Protein AF-A0AAF0PA13-F1 (afdb_monomer)

Mean predicted aligned error: 9.23 Å

Organism: NCBI:txid121872

Foldseek 3Di:
DEPPPADFLFFWFADPVPRDIYGDPDDDQWDQDPPPRDIDGRLQGGQWTHQDVVQPDTDGDDRDDPPVSVVQSVCSVVVNNVVVCVVCVVPDDDPPRPDD

Solvent-accessible surface area (backbone atoms only — not comparable to full-atom values): 5915 Å² total; per-residue (Å²): 118,66,47,99,73,33,43,47,28,18,40,23,34,43,30,92,88,77,67,55,61,37,44,45,73,69,89,61,70,56,44,66,34,90,88,78,65,50,77,40,50,38,90,82,25,37,48,26,30,30,61,33,56,90,79,57,40,60,46,70,41,80,73,88,49,72,67,57,54,52,52,52,22,52,35,28,62,72,72,41,41,67,66,52,50,58,75,43,59,85,58,71,83,70,88,71,73,74,77,129

Secondary structure (DSSP, 8-state):
---TT--TTPEEEE-TTT--EEE-----SEEE-TTT--EEEHHHHEEEEEEETTTTEEEE--TT-HHHHHHHHHHIIIIIHHHHHHHHTTS---------

Structure (mmCIF, N/CA/C/O backbone):
data_AF-A0AAF0PA13-F1
#
_entry.id   AF-A0AAF0PA13-F1
#
loop_
_atom_site.group_PDB
_atom_site.id
_atom_site.type_symbol
_atom_site.label_atom_id
_atom_site.label_alt_id
_atom_site.label_comp_id
_atom_site.label_asym_id
_atom_site.label_entity_id
_atom_site.label_seq_id
_atom_site.pdbx_PDB_ins_code
_atom_site.Cartn_x
_atom_site.Cartn_y
_atom_site.Cartn_z
_atom_site.occupancy
_atom_site.B_iso_or_equiv
_atom_site.auth_seq_id
_atom_site.auth_comp_id
_atom_site.auth_asym_id
_atom_site.auth_atom_id
_atom_site.pdbx_PDB_model_num
ATOM 1 N N . MET A 1 1 ? -6.924 11.651 -3.782 1.00 47.62 1 MET A N 1
ATOM 2 C CA . MET A 1 1 ? -5.697 12.362 -4.207 1.00 47.62 1 MET A CA 1
ATOM 3 C C . MET A 1 1 ? -4.486 11.651 -3.625 1.00 47.62 1 MET A C 1
ATOM 5 O O . MET A 1 1 ? -4.481 11.397 -2.423 1.00 47.62 1 MET A O 1
ATOM 9 N N . LEU A 1 2 ? -3.485 11.311 -4.442 1.00 57.94 2 LEU A N 1
ATOM 10 C CA . LEU A 1 2 ? -2.193 10.863 -3.915 1.00 57.94 2 LEU A CA 1
ATOM 11 C C . LEU A 1 2 ? -1.537 12.038 -3.163 1.00 57.94 2 LEU A C 1
ATOM 13 O O . LEU A 1 2 ? -1.646 13.179 -3.619 1.00 57.94 2 LEU A O 1
ATOM 17 N N . PRO A 1 3 ? -0.920 11.820 -1.988 1.00 58.91 3 PRO A N 1
ATOM 18 C CA . PRO A 1 3 ? -0.198 12.891 -1.313 1.00 58.91 3 PRO A CA 1
ATOM 19 C C . PRO A 1 3 ? 0.908 13.415 -2.237 1.00 58.91 3 PRO A C 1
ATOM 21 O O . PRO A 1 3 ? 1.497 12.638 -2.980 1.00 58.91 3 PRO A O 1
ATOM 24 N N . LYS A 1 4 ? 1.219 14.718 -2.160 1.00 58.34 4 LYS A N 1
ATOM 25 C CA . LYS A 1 4 ? 2.202 15.408 -3.030 1.00 58.34 4 LYS A CA 1
ATOM 26 C C . LYS A 1 4 ? 3.600 14.766 -3.085 1.00 58.34 4 LYS A C 1
ATOM 28 O O . LYS A 1 4 ? 4.393 15.146 -3.934 1.00 58.34 4 LYS A O 1
ATOM 33 N N . ASN A 1 5 ? 3.886 13.831 -2.183 1.00 66.31 5 ASN A N 1
ATOM 34 C CA . ASN A 1 5 ? 5.181 13.180 -2.022 1.00 66.31 5 ASN A CA 1
ATOM 35 C C . ASN A 1 5 ? 5.126 11.676 -2.342 1.00 66.31 5 ASN A C 1
ATOM 37 O O . ASN A 1 5 ? 6.053 10.964 -1.982 1.00 66.31 5 ASN A O 1
ATOM 41 N N . ALA A 1 6 ? 4.016 11.169 -2.890 1.00 71.69 6 ALA A N 1
ATOM 42 C CA . ALA A 1 6 ? 3.950 9.786 -3.340 1.00 71.69 6 ALA A CA 1
ATOM 43 C C . ALA A 1 6 ? 4.758 9.645 -4.632 1.00 71.69 6 ALA A C 1
ATOM 45 O O . ALA A 1 6 ? 4.515 10.376 -5.591 1.00 71.69 6 ALA A O 1
ATOM 46 N N . GLU A 1 7 ? 5.690 8.704 -4.651 1.00 82.06 7 GLU A N 1
ATOM 47 C CA . GLU A 1 7 ? 6.521 8.400 -5.811 1.00 82.06 7 GLU A CA 1
ATOM 48 C C . GLU A 1 7 ? 6.072 7.093 -6.468 1.00 82.06 7 GLU A C 1
ATOM 50 O O . GLU A 1 7 ? 5.407 6.251 -5.855 1.00 82.06 7 GLU A O 1
ATOM 55 N N . ALA A 1 8 ? 6.437 6.908 -7.736 1.00 82.19 8 ALA A N 1
ATOM 56 C CA . ALA A 1 8 ? 6.228 5.637 -8.414 1.00 82.19 8 ALA A CA 1
ATOM 57 C C . ALA A 1 8 ? 6.900 4.498 -7.621 1.00 82.19 8 ALA A C 1
ATOM 59 O O . ALA A 1 8 ? 8.049 4.591 -7.185 1.00 82.19 8 ALA A O 1
ATOM 60 N N . GLY A 1 9 ? 6.160 3.416 -7.402 1.00 78.38 9 GLY A N 1
ATOM 61 C CA . GLY A 1 9 ? 6.588 2.278 -6.596 1.00 78.38 9 GLY A CA 1
ATOM 62 C C . GLY A 1 9 ? 6.285 2.403 -5.100 1.00 78.38 9 GLY A C 1
ATOM 63 O O . GLY A 1 9 ? 6.560 1.459 -4.354 1.00 78.38 9 GLY A O 1
ATOM 64 N N . ASP A 1 10 ? 5.703 3.510 -4.634 1.00 84.44 10 ASP A N 1
ATOM 65 C CA . ASP A 1 10 ? 5.269 3.625 -3.242 1.00 84.44 10 ASP A CA 1
ATOM 66 C C . ASP A 1 10 ? 4.030 2.765 -2.947 1.00 84.44 10 ASP A C 1
ATOM 68 O O . ASP A 1 10 ? 3.106 2.703 -3.760 1.00 84.44 10 ASP A O 1
ATOM 72 N N . PRO A 1 11 ? 3.955 2.126 -1.764 1.00 82.62 11 PRO A N 1
ATOM 73 C CA . PRO A 1 11 ? 2.772 1.392 -1.346 1.00 82.62 11 PRO A CA 1
ATOM 74 C C . PRO A 1 11 ? 1.584 2.332 -1.164 1.00 82.62 11 PRO A C 1
ATOM 76 O O . PRO A 1 11 ? 1.704 3.391 -0.544 1.00 82.62 11 PRO A O 1
ATOM 79 N N . ILE A 1 12 ? 0.410 1.884 -1.592 1.00 85.25 12 ILE A N 1
ATOM 80 C CA . ILE A 1 12 ? -0.862 2.450 -1.154 1.00 85.25 12 ILE A CA 1
ATOM 81 C C . ILE A 1 12 ? -1.239 1.804 0.169 1.00 85.25 12 ILE A C 1
ATOM 83 O O . ILE A 1 12 ? -1.294 0.582 0.268 1.00 85.25 12 ILE A O 1
ATOM 87 N N . VAL A 1 13 ? -1.505 2.625 1.179 1.00 87.06 13 VAL A N 1
ATOM 88 C CA . VAL A 1 13 ? -1.982 2.199 2.494 1.00 87.06 13 VAL A CA 1
ATOM 89 C C . VAL A 1 13 ? -3.433 2.625 2.647 1.00 87.06 13 VAL A C 1
ATOM 91 O O . VAL A 1 13 ? -3.752 3.792 2.435 1.00 87.06 13 VAL A O 1
ATOM 94 N N . THR A 1 14 ? -4.297 1.702 3.061 1.00 87.25 14 THR A N 1
ATOM 95 C CA . THR A 1 14 ? -5.710 1.961 3.363 1.00 87.25 14 THR A CA 1
ATOM 96 C C . THR A 1 14 ? -5.929 2.068 4.871 1.00 87.25 14 THR A C 1
ATOM 98 O O . THR A 1 14 ? -5.461 1.253 5.659 1.00 87.25 14 THR A O 1
ATOM 101 N N . CYS A 1 15 ? -6.667 3.077 5.321 1.00 89.50 15 CYS A N 1
ATOM 102 C CA . CYS A 1 15 ? -6.977 3.255 6.729 1.00 89.50 15 CYS A CA 1
ATOM 103 C C . CYS A 1 15 ? -8.073 2.278 7.169 1.00 89.50 15 CYS A C 1
ATOM 105 O O . CYS A 1 15 ? -9.227 2.436 6.780 1.00 89.50 15 CYS A O 1
ATOM 107 N N . SER A 1 16 ? -7.769 1.368 8.093 1.00 90.06 16 SER A N 1
ATOM 108 C CA . SER A 1 16 ? -8.770 0.485 8.710 1.00 90.06 16 SER A CA 1
ATOM 109 C C . SER A 1 16 ? -9.823 1.208 9.567 1.00 90.06 16 SER A C 1
ATOM 111 O O . SER A 1 16 ? -10.800 0.591 9.970 1.00 90.06 16 SER A O 1
ATOM 113 N N . HIS A 1 17 ? -9.625 2.493 9.888 1.00 90.44 17 HIS A N 1
ATOM 114 C CA . HIS A 1 17 ? -10.561 3.270 10.711 1.00 90.44 17 HIS A CA 1
ATOM 115 C C . HIS A 1 17 ? -11.610 4.029 9.893 1.00 90.44 17 HIS A C 1
ATOM 117 O O . HIS A 1 17 ? -12.734 4.185 10.352 1.00 90.44 17 HIS A O 1
ATOM 123 N N . CYS A 1 18 ? -11.234 4.552 8.722 1.00 88.44 18 CYS A N 1
ATOM 124 C CA . CYS A 1 18 ? -12.096 5.438 7.927 1.00 88.44 18 CYS A CA 1
ATOM 125 C C . CYS A 1 18 ? -12.145 5.100 6.431 1.00 88.44 18 CYS A C 1
ATOM 127 O O . CYS A 1 18 ? -12.832 5.785 5.684 1.00 88.44 18 CYS A O 1
ATOM 129 N N . GLY A 1 19 ? -11.406 4.088 5.968 1.00 86.50 19 GLY A N 1
ATOM 130 C CA . GLY A 1 19 ? -11.362 3.685 4.559 1.00 86.50 19 GLY A CA 1
ATOM 131 C C . GLY A 1 19 ? -10.512 4.579 3.649 1.00 86.50 19 GLY A C 1
ATOM 132 O O . GLY A 1 19 ? -10.272 4.212 2.503 1.00 86.5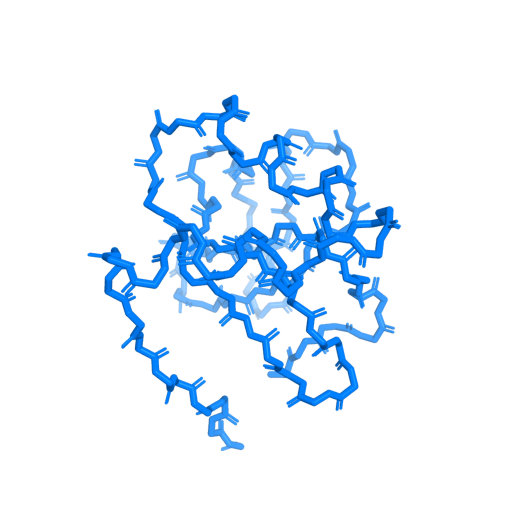0 19 GLY A O 1
ATOM 133 N N . TYR A 1 20 ? -10.010 5.718 4.139 1.00 85.06 20 TYR A N 1
ATOM 134 C CA . TYR A 1 20 ? -9.141 6.604 3.360 1.00 85.06 20 TYR A CA 1
ATOM 135 C C . TYR A 1 20 ? -7.836 5.906 2.955 1.00 85.06 20 TYR A C 1
ATOM 137 O O . TYR A 1 20 ? -7.198 5.287 3.804 1.00 85.06 20 TYR A O 1
ATOM 145 N N . TYR A 1 21 ? -7.405 6.047 1.701 1.00 84.81 21 TYR A N 1
ATOM 146 C CA . TYR A 1 21 ? -6.156 5.472 1.196 1.00 84.81 21 TYR A CA 1
ATOM 147 C C . TYR A 1 21 ? -5.173 6.548 0.719 1.00 84.81 21 TYR A C 1
ATOM 149 O O . TYR A 1 21 ? -5.574 7.616 0.255 1.00 84.81 21 TYR A O 1
ATOM 157 N N . TRP A 1 22 ? -3.871 6.286 0.859 1.00 84.88 22 TRP A N 1
ATOM 158 C CA . TRP A 1 22 ? -2.805 7.211 0.464 1.00 84.88 22 TRP A CA 1
ATOM 159 C C . TRP A 1 22 ? -1.513 6.485 0.088 1.00 84.88 22 TRP A C 1
ATOM 161 O O . TRP A 1 22 ? -1.238 5.400 0.596 1.00 84.88 22 TRP A O 1
ATOM 171 N N . GLY A 1 23 ? -0.702 7.108 -0.771 1.00 84.44 23 GLY A N 1
ATOM 172 C CA . GLY A 1 23 ? 0.666 6.659 -1.043 1.00 84.44 23 GLY A CA 1
ATOM 173 C C . GLY A 1 23 ? 1.587 6.895 0.155 1.00 84.44 23 GLY A C 1
ATOM 174 O O . GLY A 1 23 ? 1.539 7.958 0.779 1.00 84.44 23 GLY A O 1
ATOM 175 N N . TYR A 1 24 ? 2.412 5.907 0.495 1.00 85.25 24 TYR A N 1
ATOM 176 C CA . TYR A 1 24 ? 3.265 5.915 1.680 1.00 85.25 24 TYR A CA 1
ATOM 177 C C . TYR A 1 24 ? 4.750 5.703 1.340 1.00 85.25 24 TYR A C 1
ATOM 179 O O . TYR A 1 24 ? 5.262 4.597 1.439 1.00 85.25 24 TYR A O 1
ATOM 187 N N . GLY A 1 25 ? 5.486 6.777 1.050 1.00 79.12 25 GLY A N 1
ATOM 188 C CA . GLY A 1 25 ? 6.939 6.719 0.799 1.00 79.12 25 GLY A CA 1
ATOM 189 C C . GLY A 1 25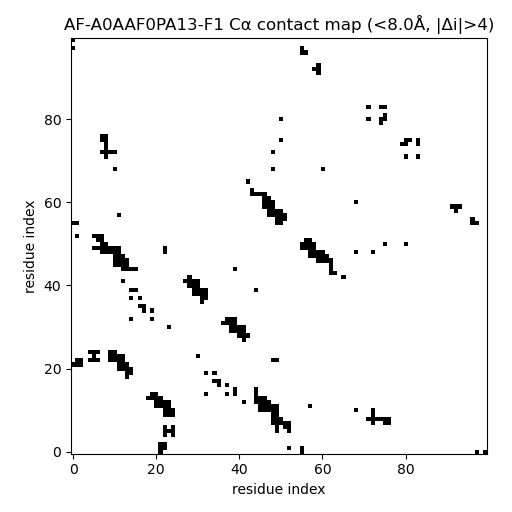 ? 7.830 6.511 2.039 1.00 79.12 25 GLY A C 1
ATOM 190 O O . GLY A 1 25 ? 9.044 6.683 1.975 1.00 79.12 25 GLY A O 1
ATOM 191 N N . GLY A 1 26 ? 7.256 6.193 3.205 1.00 79.94 26 GLY A N 1
ATOM 192 C CA . GLY A 1 26 ? 8.003 6.042 4.458 1.00 79.94 26 GLY A CA 1
ATOM 193 C C . GLY A 1 26 ? 8.530 4.624 4.707 1.00 79.94 26 GLY A C 1
ATOM 194 O O . GLY A 1 26 ? 8.105 3.652 4.091 1.00 79.94 26 GLY A O 1
ATOM 195 N N . THR A 1 27 ? 9.430 4.486 5.683 1.00 78.69 27 THR A N 1
ATOM 196 C CA . THR A 1 27 ? 9.987 3.187 6.122 1.00 78.69 27 THR A CA 1
ATOM 197 C C . THR A 1 27 ? 9.466 2.729 7.485 1.00 78.69 27 THR A C 1
ATOM 199 O O . THR A 1 27 ? 9.874 1.684 7.995 1.00 78.69 27 THR A O 1
ATOM 202 N N . MET A 1 28 ? 8.572 3.499 8.111 1.00 85.19 28 MET A N 1
ATOM 203 C CA . MET A 1 28 ? 8.063 3.164 9.437 1.00 85.19 28 MET A CA 1
ATOM 204 C C . MET A 1 28 ? 7.038 2.031 9.372 1.00 85.19 28 MET A C 1
ATOM 206 O O . MET A 1 28 ? 6.226 1.924 8.458 1.00 85.19 28 MET A O 1
ATOM 210 N N . TYR A 1 29 ? 7.016 1.215 10.425 1.00 85.75 29 TYR A N 1
ATOM 211 C CA . TYR A 1 29 ? 6.050 0.123 10.573 1.00 85.75 29 TYR A CA 1
ATOM 212 C C . TYR A 1 29 ? 4.589 0.607 10.638 1.00 85.75 29 TYR A C 1
ATOM 214 O O . TYR A 1 29 ? 3.661 -0.118 10.266 1.00 85.75 29 TYR A O 1
ATOM 222 N N . ARG A 1 30 ? 4.372 1.834 11.130 1.00 89.62 30 ARG A N 1
ATOM 223 C CA . ARG A 1 30 ? 3.054 2.463 11.237 1.00 89.62 30 ARG A CA 1
ATOM 224 C C . ARG A 1 30 ? 3.004 3.757 10.446 1.00 89.62 30 ARG A C 1
ATOM 226 O O . ARG A 1 30 ? 3.937 4.554 10.505 1.00 89.62 30 ARG A O 1
ATOM 233 N N . ALA A 1 31 ? 1.867 3.986 9.806 1.00 89.38 31 ALA A N 1
ATOM 234 C CA . ALA A 1 31 ? 1.551 5.230 9.129 1.00 89.38 31 ALA A CA 1
ATOM 235 C C . ALA A 1 31 ? 0.351 5.900 9.806 1.00 89.38 31 ALA A C 1
ATOM 237 O O . ALA A 1 31 ? -0.590 5.232 10.243 1.00 89.38 31 ALA A O 1
ATOM 238 N N . THR A 1 32 ? 0.403 7.225 9.913 1.00 91.19 32 THR A N 1
ATOM 239 C CA . THR A 1 32 ? -0.714 8.035 10.404 1.00 91.19 32 THR A CA 1
ATOM 240 C C . THR A 1 32 ? -1.621 8.365 9.226 1.00 91.19 32 THR A C 1
ATOM 242 O O . THR A 1 32 ? -1.157 8.921 8.234 1.00 91.19 32 THR A O 1
ATOM 245 N N . CYS A 1 33 ? -2.904 8.032 9.338 1.00 89.81 33 CYS A N 1
ATOM 246 C CA . CYS A 1 33 ? -3.910 8.393 8.354 1.00 89.81 33 CYS A CA 1
ATOM 247 C C . CYS A 1 33 ? -4.052 9.922 8.309 1.00 89.81 33 CYS A C 1
ATOM 249 O O . CYS A 1 33 ? -4.378 10.520 9.338 1.00 89.81 33 CYS A O 1
ATOM 251 N N . PRO 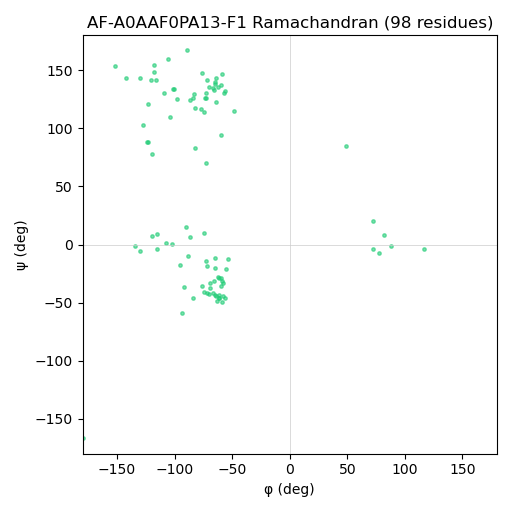A 1 34 ? -3.864 10.566 7.148 1.00 87.75 34 PRO A N 1
ATOM 252 C CA . PRO A 1 34 ? -3.983 12.017 7.035 1.00 87.75 34 PRO A CA 1
ATOM 253 C C . PRO A 1 34 ? -5.438 12.506 7.132 1.00 87.75 34 PRO A C 1
ATOM 255 O O . PRO A 1 34 ? -5.657 13.678 7.406 1.00 87.75 34 PRO A O 1
ATOM 258 N N . SER A 1 35 ? -6.427 11.625 6.935 1.00 88.56 35 SER A N 1
ATOM 259 C CA . SER A 1 35 ? -7.851 11.978 7.016 1.00 88.56 35 SER A CA 1
ATOM 260 C C . SER A 1 35 ? -8.395 11.944 8.450 1.00 88.56 35 SER A C 1
ATOM 262 O O . SER A 1 35 ? -9.060 12.886 8.867 1.00 88.56 35 SER A O 1
ATOM 264 N N . CYS A 1 36 ? -8.102 10.894 9.230 1.00 90.31 36 CYS A N 1
ATOM 265 C CA . CYS A 1 36 ? -8.665 10.727 10.580 1.00 90.31 36 CYS A CA 1
ATOM 266 C C . CYS A 1 36 ? -7.636 10.765 11.722 1.00 90.31 36 CYS A C 1
ATOM 268 O O . CYS A 1 36 ? -8.012 10.637 12.885 1.00 90.31 36 CYS A O 1
ATOM 270 N N . GLY A 1 37 ? -6.336 10.860 11.423 1.00 90.88 37 GLY A N 1
ATOM 271 C CA . GLY A 1 37 ? -5.257 10.814 12.419 1.00 90.88 37 GLY A CA 1
ATOM 272 C C . GLY A 1 37 ? -4.997 9.429 13.034 1.00 90.88 37 GLY A C 1
ATOM 273 O O . GLY A 1 37 ? -4.053 9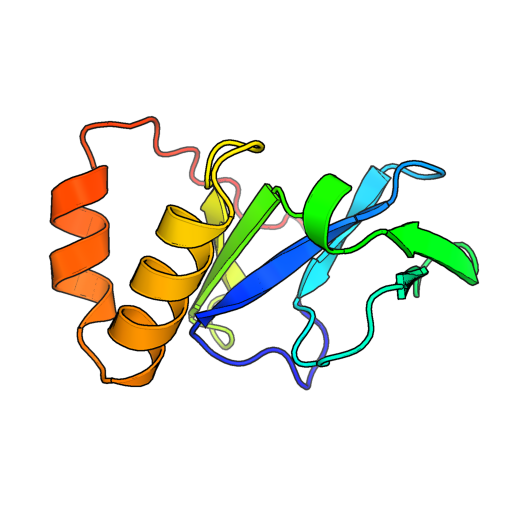.264 13.809 1.00 90.88 37 GLY A O 1
ATOM 274 N N . GLY A 1 38 ? -5.798 8.414 12.689 1.00 91.44 38 GLY A N 1
ATOM 275 C CA . GLY A 1 38 ? -5.624 7.038 13.159 1.00 91.44 38 GLY A CA 1
ATOM 276 C C . GLY A 1 38 ? -4.316 6.415 12.665 1.00 91.44 38 GLY A C 1
ATOM 277 O O . GLY A 1 38 ? -3.893 6.656 11.536 1.00 91.44 38 GLY A O 1
ATOM 278 N N . LYS A 1 39 ? -3.664 5.594 13.494 1.00 92.56 39 LYS A N 1
ATOM 279 C CA . LYS A 1 39 ? -2.406 4.918 13.137 1.00 92.56 39 LYS A CA 1
ATOM 280 C C . LYS A 1 39 ? -2.674 3.490 12.687 1.00 92.56 39 LYS A C 1
ATOM 282 O O . LYS A 1 39 ? -3.223 2.702 13.450 1.00 92.56 39 LYS A O 1
ATOM 287 N N . VAL A 1 40 ? -2.199 3.137 11.498 1.00 91.00 40 VAL A N 1
ATOM 288 C CA . VAL A 1 40 ? -2.352 1.793 10.924 1.00 91.00 40 VAL A CA 1
ATOM 289 C C . VAL A 1 40 ? -1.002 1.125 10.704 1.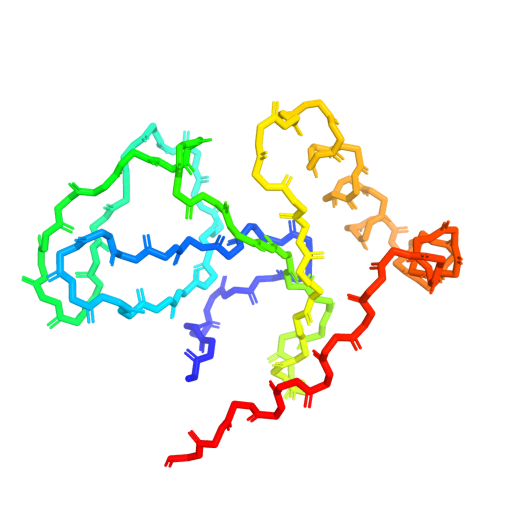00 91.00 40 VAL A C 1
ATOM 291 O O . VAL A 1 40 ? 0.020 1.793 10.556 1.00 91.00 40 VAL A O 1
ATOM 294 N N . VAL A 1 41 ? -0.992 -0.207 10.705 1.00 90.56 41 VAL A N 1
ATOM 295 C CA . VAL A 1 41 ? 0.201 -1.006 10.395 1.00 90.56 41 VAL A CA 1
ATOM 296 C C . VAL A 1 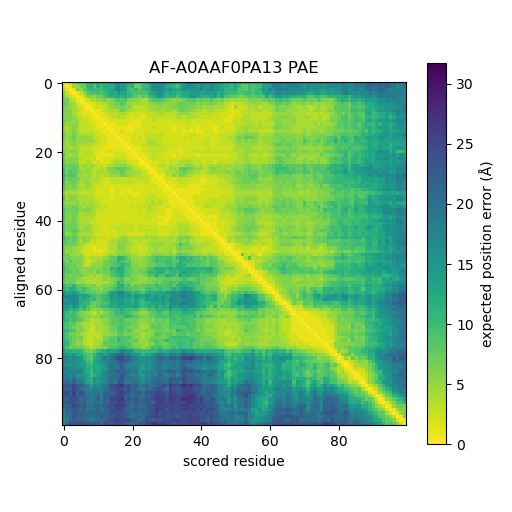41 ? 0.346 -1.109 8.883 1.00 90.56 41 VAL A C 1
ATOM 298 O O . VAL A 1 41 ? -0.518 -1.703 8.240 1.00 90.56 41 VAL A O 1
ATOM 301 N N . VAL A 1 42 ? 1.440 -0.583 8.332 1.00 85.31 42 VAL A N 1
ATOM 302 C CA . VAL A 1 42 ? 1.654 -0.462 6.879 1.00 85.31 42 VAL A CA 1
ATOM 303 C C . VAL A 1 42 ? 1.598 -1.827 6.196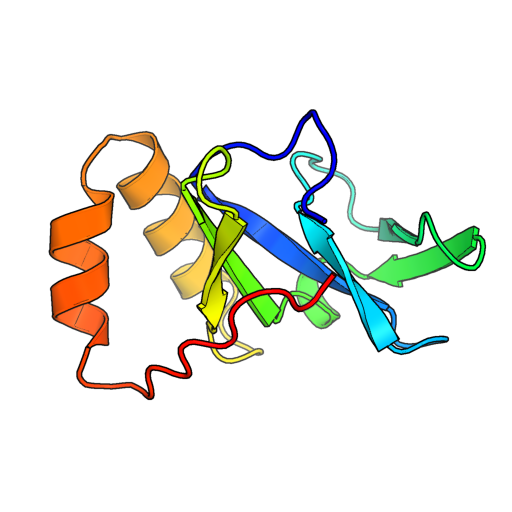 1.00 85.31 42 VAL A C 1
ATOM 305 O O . VAL A 1 42 ? 0.816 -2.016 5.275 1.00 85.31 42 VAL A O 1
ATOM 308 N N . SER A 1 43 ? 2.324 -2.822 6.712 1.00 81.62 43 SER A N 1
ATOM 309 C CA . SER A 1 43 ? 2.380 -4.164 6.110 1.00 81.62 43 SER A CA 1
ATOM 310 C C . SER A 1 43 ? 1.056 -4.932 6.126 1.00 81.62 43 SER A C 1
ATOM 312 O O . SER A 1 43 ? 0.894 -5.872 5.361 1.00 81.62 43 SER A O 1
ATOM 314 N N . LYS A 1 44 ? 0.111 -4.561 6.997 1.00 84.06 44 LYS A N 1
ATOM 315 C CA . LYS A 1 44 ? -1.219 -5.190 7.072 1.00 84.06 44 LYS A CA 1
ATOM 316 C C . LYS A 1 44 ? -2.282 -4.438 6.281 1.00 84.06 44 LYS A C 1
ATOM 318 O O . LYS A 1 44 ? -3.357 -4.975 6.057 1.00 84.06 44 LYS A O 1
ATOM 323 N N . ASN A 1 45 ? -2.004 -3.183 5.942 1.00 85.81 45 ASN A N 1
ATOM 324 C CA . ASN A 1 45 ? -2.968 -2.261 5.354 1.00 85.81 45 ASN A CA 1
ATOM 325 C C . ASN A 1 45 ? -2.525 -1.765 3.974 1.00 85.81 45 ASN A C 1
ATOM 327 O O . ASN A 1 45 ? -3.159 -0.868 3.427 1.00 85.81 45 ASN A O 1
ATOM 331 N N . HIS A 1 46 ? -1.441 -2.310 3.419 1.00 80.81 46 HIS A N 1
ATOM 332 C CA . HIS A 1 46 ? -1.070 -2.050 2.037 1.00 80.81 46 HIS A CA 1
ATOM 333 C C . HIS A 1 46 ? -2.111 -2.667 1.094 1.00 80.81 46 HIS A C 1
ATOM 335 O O . HIS A 1 46 ? -2.549 -3.783 1.323 1.00 80.81 46 HIS A O 1
ATOM 341 N N . THR A 1 47 ? -2.559 -1.959 0.072 1.00 79.19 47 THR A N 1
ATOM 342 C CA . THR A 1 47 ? -3.615 -2.445 -0.843 1.00 79.19 47 THR A CA 1
ATOM 343 C C . THR A 1 47 ? -3.228 -2.305 -2.305 1.00 79.19 47 THR A C 1
ATOM 345 O O . THR A 1 47 ? -3.928 -2.784 -3.193 1.00 79.19 47 THR A O 1
ATOM 348 N N . GLY A 1 48 ? -2.089 -1.676 -2.568 1.00 79.12 48 GLY A N 1
ATOM 349 C CA . GLY A 1 48 ? -1.638 -1.424 -3.917 1.00 79.12 48 GLY A CA 1
ATOM 350 C C . GLY A 1 48 ? -0.310 -0.704 -3.969 1.00 79.12 48 GLY A C 1
ATOM 351 O O . GLY A 1 48 ? 0.408 -0.593 -2.970 1.00 79.12 48 GLY A O 1
ATOM 352 N N . ILE A 1 49 ? -0.005 -0.202 -5.154 1.00 79.31 49 ILE A N 1
ATOM 353 C CA . ILE A 1 49 ? 1.224 0.507 -5.459 1.00 79.31 49 ILE A CA 1
ATOM 354 C C . ILE A 1 49 ? 0.960 1.664 -6.416 1.00 79.31 49 ILE A C 1
ATOM 356 O O . ILE A 1 49 ? 0.112 1.569 -7.301 1.00 79.31 49 ILE A O 1
ATOM 360 N N . VAL A 1 50 ? 1.675 2.766 -6.229 1.00 80.94 50 VAL A N 1
ATOM 361 C CA . VAL A 1 50 ? 1.635 3.908 -7.143 1.00 80.94 50 VAL A CA 1
ATOM 362 C C . VAL A 1 50 ? 2.377 3.537 -8.423 1.00 80.94 50 VAL A C 1
ATOM 364 O O . VAL A 1 50 ? 3.537 3.133 -8.360 1.00 80.94 50 VAL A O 1
ATOM 367 N N . LEU A 1 51 ? 1.722 3.690 -9.572 1.00 75.69 51 LEU A N 1
ATOM 368 C CA . LEU A 1 51 ? 2.360 3.549 -10.883 1.00 75.69 51 LEU A CA 1
ATOM 369 C C . LEU A 1 51 ? 2.816 4.918 -11.387 1.00 75.69 51 LEU A C 1
ATOM 371 O O . LEU A 1 51 ? 4.008 5.150 -11.556 1.00 75.69 51 LEU A O 1
ATOM 375 N N . SER A 1 52 ? 1.858 5.837 -11.511 1.00 75.12 52 SER A N 1
ATOM 376 C CA . SER A 1 52 ? 2.069 7.186 -12.035 1.00 75.12 52 SER A CA 1
ATOM 377 C C . SER A 1 52 ? 1.518 8.200 -11.030 1.00 75.12 52 SER A C 1
ATOM 379 O O . SER A 1 52 ? 0.297 8.377 -10.954 1.00 75.12 52 SER A O 1
ATOM 381 N N . PRO A 1 53 ? 2.367 8.873 -10.234 1.00 70.69 53 PRO A N 1
ATOM 382 C CA . PRO A 1 53 ? 1.897 9.851 -9.256 1.00 70.69 53 PRO A CA 1
ATOM 383 C C . PRO A 1 53 ? 1.256 11.085 -9.904 1.00 70.69 53 PRO A C 1
ATOM 385 O O . PRO A 1 53 ? 0.318 11.644 -9.338 1.00 70.69 53 PRO A O 1
ATOM 388 N N . GLU A 1 54 ? 1.713 11.475 -11.099 1.00 70.56 54 GLU A N 1
ATOM 389 C CA . GLU A 1 54 ? 1.172 12.602 -11.873 1.00 70.56 54 GLU A CA 1
ATOM 390 C C . GLU A 1 54 ? -0.234 12.332 -12.427 1.00 70.56 54 GLU A C 1
ATOM 392 O O . GLU A 1 54 ? -1.092 13.212 -12.399 1.00 70.56 54 GLU A O 1
ATOM 397 N N . GLU A 1 55 ? -0.498 11.096 -12.852 1.00 67.69 55 GLU A N 1
ATOM 398 C CA . GLU A 1 55 ? -1.804 10.675 -13.374 1.00 67.69 55 GLU A CA 1
ATOM 399 C C . GLU A 1 55 ? -2.747 10.175 -12.268 1.00 67.69 55 GLU A C 1
ATOM 401 O O . GLU A 1 55 ? -3.939 9.968 -12.495 1.00 67.69 55 GLU A O 1
ATOM 406 N N . GLY A 1 56 ? -2.231 9.980 -11.050 1.00 66.81 56 GLY A N 1
ATOM 407 C CA . GLY A 1 56 ? -2.992 9.391 -9.952 1.00 66.81 56 GLY A CA 1
ATOM 408 C C . GLY A 1 56 ? -3.247 7.890 -10.122 1.00 66.81 56 GLY A C 1
ATOM 409 O O . GLY A 1 56 ? -4.168 7.362 -9.497 1.00 66.81 56 GLY A O 1
ATOM 410 N N . THR A 1 57 ? -2.461 7.208 -10.959 1.00 68.75 57 THR A N 1
ATOM 411 C CA . THR A 1 57 ? -2.659 5.796 -11.305 1.00 68.75 57 THR A CA 1
ATOM 412 C C . THR A 1 57 ? -2.045 4.888 -10.246 1.00 68.75 57 THR A C 1
ATOM 414 O O . THR A 1 57 ? -0.870 5.019 -9.885 1.00 68.75 57 THR A O 1
ATOM 417 N N . VAL A 1 58 ? -2.837 3.931 -9.766 1.00 73.31 58 VAL A N 1
ATOM 418 C CA . VAL A 1 58 ? -2.435 2.933 -8.772 1.00 73.31 58 VAL A CA 1
ATOM 419 C C . VAL A 1 58 ? -2.807 1.539 -9.265 1.00 73.31 58 VAL A C 1
ATOM 421 O O . VAL A 1 58 ? -3.853 1.369 -9.886 1.00 73.31 58 VAL A O 1
ATOM 424 N N . ALA A 1 59 ? -1.970 0.549 -8.976 1.00 72.00 59 ALA A N 1
ATOM 425 C CA . ALA A 1 59 ? -2.300 -0.858 -9.172 1.00 72.00 59 ALA A CA 1
ATOM 426 C C . ALA A 1 59 ? -2.705 -1.480 -7.836 1.00 72.00 59 ALA A C 1
ATOM 428 O O . ALA A 1 59 ? -2.020 -1.289 -6.829 1.00 72.00 59 ALA A O 1
ATOM 429 N N . GLU A 1 60 ? -3.802 -2.232 -7.825 1.00 69.62 60 GLU A N 1
ATOM 430 C CA . GLU A 1 60 ? -4.185 -3.047 -6.674 1.00 69.62 60 GLU A CA 1
ATOM 431 C C . GLU A 1 60 ? -3.245 -4.253 -6.588 1.00 69.62 60 GLU A C 1
ATOM 433 O O . GLU A 1 60 ? -3.014 -4.953 -7.571 1.00 69.62 60 GLU A O 1
ATOM 438 N N . VAL A 1 61 ? -2.681 -4.493 -5.407 1.00 68.19 61 VAL A N 1
ATOM 439 C CA . VAL A 1 61 ? -1.804 -5.641 -5.157 1.00 68.19 61 VAL A CA 1
ATOM 440 C C . VAL A 1 61 ? -2.422 -6.420 -4.002 1.00 68.19 61 VAL A C 1
ATOM 442 O O . VAL A 1 61 ? -2.612 -5.837 -2.930 1.00 68.19 61 VAL A O 1
ATOM 445 N N . PRO A 1 62 ? -2.766 -7.710 -4.187 1.00 62.44 62 PRO A N 1
ATOM 446 C CA . PRO A 1 62 ? -3.446 -8.479 -3.158 1.00 62.44 62 PRO A CA 1
ATOM 447 C C . PRO A 1 62 ? -2.640 -8.500 -1.855 1.00 62.44 62 PRO A C 1
ATOM 449 O O . PRO A 1 62 ? -1.437 -8.778 -1.825 1.00 62.44 62 PRO A O 1
ATOM 452 N N . THR A 1 63 ? -3.339 -8.194 -0.763 1.00 58.00 63 THR A N 1
ATOM 453 C CA . THR A 1 63 ? -2.812 -8.212 0.601 1.00 58.00 63 THR A CA 1
ATOM 454 C C . THR A 1 63 ? -2.311 -9.607 0.967 1.00 58.00 63 THR A C 1
ATOM 456 O O . THR A 1 63 ? -2.972 -10.609 0.705 1.00 58.00 63 THR A O 1
ATOM 459 N N . GLY A 1 64 ? -1.152 -9.681 1.627 1.00 55.31 64 GLY A N 1
ATOM 460 C CA . GLY A 1 64 ? -0.666 -10.928 2.237 1.00 55.31 64 GLY A CA 1
ATOM 461 C C . GLY A 1 64 ? 0.636 -11.491 1.674 1.00 55.31 64 GLY A C 1
ATOM 462 O O . GLY A 1 64 ? 1.156 -12.446 2.246 1.00 55.31 64 GLY A O 1
ATOM 463 N N . ASN A 1 65 ? 1.213 -10.887 0.631 1.00 64.19 65 ASN A N 1
ATOM 464 C CA . ASN A 1 65 ? 2.549 -11.247 0.156 1.00 64.19 65 ASN A CA 1
ATOM 465 C C . ASN A 1 65 ? 3.486 -10.028 0.146 1.00 64.19 65 ASN A C 1
ATOM 467 O O . ASN A 1 65 ? 3.614 -9.296 -0.836 1.00 64.19 65 ASN A O 1
ATOM 471 N N . THR A 1 66 ? 4.137 -9.795 1.287 1.00 64.00 66 THR A N 1
ATOM 472 C CA . THR A 1 66 ? 5.091 -8.693 1.484 1.00 64.00 66 THR A CA 1
ATOM 473 C C . THR A 1 66 ? 6.288 -8.739 0.534 1.00 64.00 66 THR A C 1
ATOM 475 O O . THR A 1 66 ? 6.829 -7.681 0.210 1.00 64.00 66 THR A O 1
ATOM 478 N N . ASP A 1 67 ? 6.698 -9.924 0.079 1.00 69.94 67 ASP A N 1
ATOM 479 C CA . ASP A 1 67 ? 7.826 -10.096 -0.842 1.00 69.94 67 ASP A CA 1
ATOM 480 C C . ASP A 1 67 ? 7.460 -9.711 -2.279 1.00 69.94 67 ASP A C 1
ATOM 482 O O . ASP A 1 67 ? 8.263 -9.081 -2.977 1.00 69.94 67 ASP A O 1
ATOM 486 N N . LEU A 1 68 ? 6.219 -9.987 -2.696 1.00 68.19 68 LEU A N 1
ATOM 487 C CA . LEU A 1 68 ? 5.712 -9.532 -3.993 1.00 68.19 68 LEU A CA 1
ATOM 488 C C . LEU A 1 68 ? 5.662 -8.011 -4.062 1.00 68.19 68 LEU A C 1
ATOM 490 O O . LEU A 1 68 ? 6.198 -7.428 -5.000 1.00 68.19 68 LEU A O 1
ATOM 494 N N . TRP A 1 69 ? 5.099 -7.360 -3.043 1.00 69.44 69 TRP A N 1
ATOM 495 C CA . TRP A 1 69 ? 5.009 -5.901 -3.034 1.00 69.44 69 TRP A CA 1
ATOM 496 C C . TRP A 1 69 ? 6.392 -5.238 -3.149 1.00 69.44 69 TRP A C 1
ATOM 498 O O . TRP A 1 69 ? 6.573 -4.337 -3.963 1.00 69.44 69 TRP A O 1
ATOM 508 N N . ARG A 1 70 ? 7.398 -5.729 -2.409 1.00 71.81 70 ARG A N 1
ATOM 509 C CA . ARG A 1 70 ? 8.771 -5.201 -2.497 1.00 71.81 70 ARG A CA 1
ATOM 510 C C . ARG A 1 70 ? 9.368 -5.361 -3.889 1.00 71.81 70 ARG A C 1
ATOM 512 O O . ARG A 1 70 ? 9.995 -4.431 -4.387 1.00 71.81 70 ARG A O 1
ATOM 519 N N . THR A 1 71 ? 9.176 -6.526 -4.501 1.00 74.81 71 THR A N 1
ATOM 520 C CA . THR A 1 71 ? 9.675 -6.816 -5.852 1.00 74.81 71 THR A CA 1
ATOM 521 C C . THR A 1 71 ? 9.064 -5.858 -6.874 1.00 74.81 71 THR A C 1
ATOM 523 O O . THR A 1 71 ? 9.790 -5.249 -7.657 1.00 74.81 71 THR A O 1
ATOM 526 N N . VAL A 1 72 ? 7.745 -5.653 -6.809 1.00 71.94 72 VAL A N 1
ATOM 527 C CA . VAL A 1 72 ? 7.016 -4.736 -7.698 1.00 71.94 72 VAL A CA 1
ATOM 528 C C . VAL A 1 72 ? 7.452 -3.282 -7.463 1.00 71.94 72 VAL A C 1
ATOM 530 O O . VAL A 1 72 ? 7.748 -2.579 -8.426 1.00 71.94 72 VAL A O 1
ATOM 533 N N . SER A 1 73 ? 7.600 -2.841 -6.207 1.00 74.56 73 SER A N 1
ATOM 534 C CA . SER A 1 73 ? 8.143 -1.513 -5.871 1.00 74.56 73 SER A CA 1
ATOM 535 C C . SER A 1 73 ? 9.517 -1.255 -6.454 1.00 74.56 73 SER A C 1
ATOM 537 O O . SER A 1 73 ? 9.751 -0.186 -7.014 1.00 74.56 73 SER A O 1
ATOM 539 N N . ILE A 1 74 ? 10.431 -2.215 -6.327 1.00 76.62 74 ILE A N 1
ATOM 540 C CA . ILE A 1 74 ? 11.786 -2.081 -6.862 1.00 76.62 74 ILE A CA 1
ATOM 541 C C . ILE A 1 74 ? 11.740 -1.980 -8.386 1.00 76.62 74 ILE A C 1
ATOM 543 O O . ILE A 1 74 ? 12.403 -1.122 -8.963 1.00 76.62 74 ILE A O 1
ATOM 547 N N . ALA A 1 75 ? 10.943 -2.820 -9.040 1.00 75.19 75 ALA A N 1
ATOM 548 C CA . ALA A 1 75 ? 10.865 -2.834 -10.490 1.00 75.19 75 ALA A CA 1
ATOM 549 C C . ALA A 1 75 ? 10.241 -1.550 -11.066 1.00 75.19 75 ALA A C 1
ATOM 551 O O . ALA A 1 75 ? 10.794 -0.991 -12.011 1.00 75.19 75 ALA A O 1
ATOM 552 N N . ILE A 1 76 ? 9.174 -1.019 -10.452 1.00 75.56 76 ILE A N 1
ATOM 553 C CA . ILE A 1 76 ? 8.588 0.274 -10.846 1.00 75.56 76 ILE A CA 1
ATOM 554 C C . ILE A 1 76 ? 9.606 1.407 -10.671 1.00 75.56 76 ILE A C 1
ATOM 556 O O . ILE A 1 76 ? 9.805 2.196 -11.591 1.00 75.56 76 ILE A O 1
ATOM 560 N N . ARG A 1 77 ? 10.306 1.460 -9.530 1.00 76.12 77 ARG A N 1
ATOM 561 C CA . ARG A 1 77 ? 11.327 2.491 -9.258 1.00 76.12 77 ARG A CA 1
ATOM 562 C C . ARG A 1 77 ? 12.498 2.458 -10.240 1.00 76.12 77 ARG A C 1
ATOM 564 O O . ARG A 1 77 ? 13.099 3.493 -10.499 1.00 76.12 77 ARG A O 1
ATOM 571 N N . ASN A 1 78 ? 12.807 1.287 -10.792 1.00 78.06 78 ASN A N 1
ATOM 572 C CA . ASN A 1 78 ? 13.858 1.110 -11.792 1.00 78.06 78 ASN A CA 1
ATOM 573 C C . ASN A 1 78 ? 13.382 1.359 -13.237 1.00 78.06 78 ASN A C 1
ATOM 575 O O . ASN A 1 78 ? 14.142 1.106 -14.168 1.00 78.06 78 ASN A O 1
ATOM 579 N N . GLY A 1 79 ? 12.147 1.831 -13.445 1.00 68.00 79 GLY A N 1
ATOM 580 C CA . GLY A 1 79 ? 11.595 2.095 -14.778 1.00 68.00 79 GLY A CA 1
ATOM 581 C C . GLY A 1 79 ? 11.034 0.861 -15.493 1.00 68.00 79 GLY A C 1
ATOM 582 O O . GLY A 1 79 ? 10.656 0.956 -16.652 1.00 68.00 79 GLY A O 1
ATOM 583 N N . GLY A 1 80 ? 10.935 -0.286 -14.813 1.00 64.94 80 GLY A N 1
ATOM 584 C CA . GLY A 1 80 ? 10.318 -1.514 -15.333 1.00 64.94 80 GLY A CA 1
ATOM 585 C C . GLY A 1 80 ? 8.816 -1.621 -15.050 1.00 64.94 80 GLY A C 1
ATOM 586 O O . GLY A 1 80 ? 8.258 -2.712 -15.117 1.00 64.94 80 GLY A O 1
ATOM 587 N N . GLY A 1 81 ? 8.155 -0.522 -14.669 1.00 58.44 81 GLY A N 1
ATOM 588 C CA . GLY A 1 81 ? 6.760 -0.537 -14.216 1.00 58.44 81 GLY A CA 1
ATOM 589 C C . GLY A 1 81 ? 5.774 -1.105 -15.241 1.00 58.44 81 GLY A C 1
ATOM 590 O O . GLY A 1 81 ? 4.831 -1.787 -14.849 1.00 58.44 81 GLY A O 1
ATOM 591 N N . GLU A 1 82 ? 6.028 -0.895 -16.534 1.00 54.59 82 GLU A N 1
ATOM 592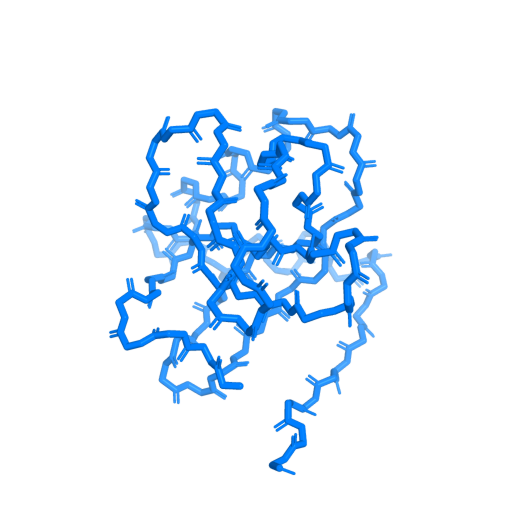 C CA . GLU A 1 82 ? 5.184 -1.379 -17.635 1.00 54.59 82 GLU A CA 1
ATOM 593 C C . GLU A 1 82 ? 5.287 -2.903 -17.822 1.00 54.59 82 GLU A C 1
ATOM 595 O O . GLU A 1 82 ? 4.273 -3.582 -17.955 1.00 54.59 82 GLU A O 1
ATOM 600 N N . GLU A 1 83 ? 6.496 -3.466 -17.737 1.00 57.09 83 GLU A N 1
ATOM 601 C CA . GLU A 1 83 ? 6.745 -4.908 -17.904 1.00 57.09 83 GLU A CA 1
ATOM 602 C C . GLU A 1 83 ? 6.171 -5.727 -16.732 1.00 57.09 83 GLU A C 1
ATOM 604 O O . GLU A 1 83 ? 5.657 -6.833 -16.902 1.00 57.09 83 GLU A O 1
ATOM 609 N N . ILE A 1 84 ? 6.184 -5.148 -15.529 1.00 57.47 84 ILE A N 1
ATOM 610 C CA . ILE A 1 84 ? 5.575 -5.742 -14.335 1.00 57.47 84 ILE A CA 1
ATOM 611 C C . ILE A 1 84 ? 4.049 -5.618 -14.402 1.00 57.47 84 ILE A C 1
ATOM 613 O O . ILE A 1 84 ? 3.345 -6.567 -14.071 1.00 57.47 84 ILE A O 1
ATOM 617 N N . ALA A 1 85 ? 3.515 -4.484 -14.859 1.00 51.44 85 ALA A N 1
ATOM 618 C CA . ALA A 1 85 ? 2.077 -4.311 -15.054 1.00 51.44 85 ALA A CA 1
ATOM 619 C C . ALA A 1 85 ? 1.495 -5.329 -16.055 1.00 51.44 85 ALA A C 1
ATOM 621 O O . ALA A 1 85 ? 0.390 -5.829 -15.832 1.00 51.44 85 ALA A O 1
ATOM 622 N N . ASP A 1 86 ? 2.252 -5.693 -17.096 1.00 51.59 86 ASP A N 1
ATOM 623 C CA . ASP A 1 86 ? 1.874 -6.719 -18.075 1.00 51.59 86 ASP A CA 1
ATOM 624 C C . ASP A 1 86 ? 1.896 -8.135 -17.463 1.00 51.59 86 ASP A C 1
ATOM 626 O O . ASP A 1 86 ? 0.929 -8.891 -17.587 1.00 51.59 86 ASP A O 1
ATOM 630 N N . LEU A 1 87 ? 2.924 -8.453 -16.662 1.00 52.69 87 LEU A N 1
ATOM 631 C CA . LEU A 1 87 ? 3.026 -9.721 -15.922 1.00 52.69 87 LEU A CA 1
ATOM 632 C C . LEU A 1 87 ? 1.844 -9.943 -14.954 1.00 52.69 87 LEU A C 1
ATOM 634 O O . LEU A 1 87 ? 1.424 -11.078 -14.719 1.00 52.69 87 LEU A O 1
ATOM 638 N N . TYR A 1 88 ? 1.296 -8.853 -14.404 1.00 52.78 88 TYR A N 1
ATOM 639 C CA . TYR A 1 88 ? 0.171 -8.857 -13.462 1.00 52.78 88 TYR A CA 1
ATOM 640 C C . TYR A 1 88 ? -1.180 -8.477 -14.092 1.00 52.78 88 TYR A C 1
ATOM 642 O O . TYR A 1 88 ? -2.196 -8.540 -13.404 1.00 52.78 88 TYR A O 1
ATOM 650 N N . SER A 1 89 ? -1.246 -8.196 -15.400 1.00 46.41 89 SER A N 1
ATOM 651 C CA . SER A 1 89 ? -2.492 -7.976 -16.165 1.00 46.41 89 SER A CA 1
ATOM 652 C C . SER A 1 89 ? -3.480 -9.153 -16.058 1.00 46.41 89 SER A C 1
ATOM 654 O O . SER A 1 89 ? -4.694 -8.997 -16.180 1.00 46.41 89 SER A O 1
ATOM 656 N N . SER A 1 90 ? -2.972 -10.337 -15.705 1.00 45.00 90 SER A N 1
ATOM 657 C CA . SER A 1 90 ? -3.771 -11.534 -15.413 1.00 45.00 90 SER A CA 1
ATOM 658 C C . SER A 1 90 ? -4.525 -11.477 -14.068 1.00 45.00 90 SER A C 1
ATOM 660 O O . SER A 1 90 ? -5.407 -12.300 -13.826 1.00 45.00 90 SER A O 1
ATOM 662 N N . VAL A 1 91 ? -4.184 -10.537 -13.178 1.00 41.88 91 VAL A N 1
ATOM 663 C CA . VAL A 1 91 ? -4.683 -10.429 -11.798 1.00 41.88 91 VAL A CA 1
ATOM 664 C C . VAL A 1 91 ? -5.406 -9.089 -11.632 1.00 41.88 91 VAL A C 1
ATOM 666 O O . VAL A 1 91 ? -4.875 -8.128 -11.097 1.00 41.88 91 VAL A O 1
ATOM 669 N N . THR A 1 92 ? -6.641 -9.038 -12.133 1.00 39.69 92 THR A N 1
ATOM 670 C CA . THR A 1 92 ? -7.678 -8.042 -11.794 1.00 39.69 92 THR A CA 1
ATOM 671 C C . THR A 1 92 ? -7.246 -6.569 -11.836 1.00 39.69 92 THR A C 1
ATOM 673 O O . THR A 1 92 ? -6.970 -5.952 -10.811 1.00 39.69 92 THR A O 1
ATOM 676 N N . TRP A 1 93 ? -7.289 -5.967 -13.024 1.00 41.66 93 TRP A N 1
ATOM 677 C CA . TRP A 1 93 ? -7.296 -4.511 -13.160 1.00 41.66 93 TRP A CA 1
ATOM 678 C C . TRP A 1 93 ? -8.671 -3.945 -12.786 1.00 41.66 93 TRP A C 1
ATOM 680 O O . TRP A 1 93 ? -9.638 -4.141 -13.523 1.00 41.66 93 TRP A O 1
ATOM 690 N N . THR A 1 94 ? -8.755 -3.166 -11.706 1.00 39.16 94 THR A N 1
ATOM 691 C CA . THR A 1 94 ? -9.842 -2.191 -11.546 1.00 39.16 94 THR A CA 1
ATOM 692 C C . THR A 1 94 ? -9.286 -0.805 -11.828 1.00 39.16 94 THR A C 1
ATOM 694 O O . THR A 1 94 ? -8.512 -0.251 -11.051 1.00 39.16 94 THR A O 1
ATOM 697 N N . HIS A 1 95 ? -9.694 -0.217 -12.951 1.00 37.44 95 HIS A N 1
ATOM 698 C C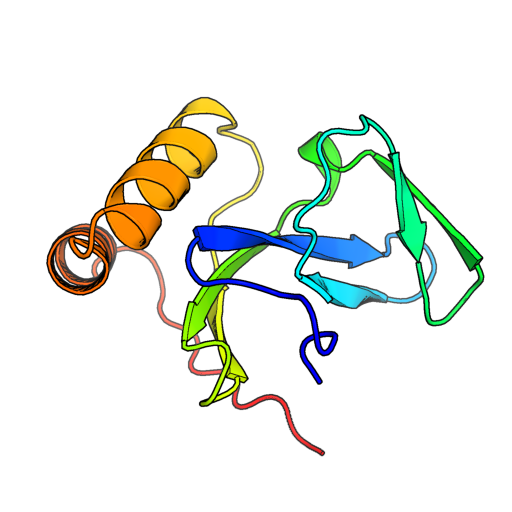A . HIS A 1 95 ? -9.389 1.168 -13.306 1.00 37.44 95 HIS A CA 1
ATOM 699 C C . HIS A 1 95 ? -10.226 2.113 -12.424 1.00 37.44 95 HIS A C 1
ATOM 701 O O . HIS A 1 95 ? -11.189 2.740 -12.866 1.00 37.44 95 HIS A O 1
ATOM 707 N N . SER A 1 96 ? -9.908 2.182 -11.134 1.00 39.50 96 SER A N 1
ATOM 708 C CA . SER A 1 96 ? -10.561 3.108 -10.214 1.00 39.50 96 SER A CA 1
ATOM 709 C C . SER A 1 96 ? -9.895 4.469 -10.348 1.00 39.50 96 SER A C 1
ATOM 711 O O . SER A 1 96 ? -9.006 4.830 -9.583 1.00 39.50 96 SER A O 1
ATOM 713 N N . ARG A 1 97 ? -10.337 5.230 -11.357 1.00 38.53 97 ARG A N 1
ATOM 714 C CA . ARG A 1 97 ? -10.099 6.674 -11.453 1.00 38.53 97 ARG A CA 1
ATOM 715 C C . ARG A 1 97 ? -10.470 7.265 -10.092 1.00 38.53 97 ARG A C 1
ATOM 717 O O . ARG A 1 97 ? -11.629 7.150 -9.690 1.00 38.53 97 ARG A O 1
ATOM 724 N N . ILE A 1 98 ? -9.496 7.818 -9.367 1.00 41.81 98 ILE A N 1
ATOM 725 C CA . ILE A 1 98 ? -9.713 8.476 -8.075 1.00 41.81 98 ILE A CA 1
ATOM 726 C C . ILE A 1 98 ? -10.682 9.630 -8.346 1.00 41.81 98 ILE A C 1
ATOM 728 O O . ILE A 1 98 ? -10.273 10.680 -8.833 1.00 41.81 98 ILE A O 1
ATOM 732 N N . ARG A 1 99 ? -11.981 9.389 -8.147 1.00 32.94 99 ARG A N 1
ATOM 733 C CA . ARG A 1 99 ? -13.015 10.403 -8.336 1.00 32.94 99 ARG A CA 1
ATOM 734 C C . ARG A 1 99 ? -12.811 11.496 -7.292 1.00 32.94 99 ARG A C 1
ATOM 736 O O . ARG A 1 99 ? -12.540 11.198 -6.129 1.00 32.94 99 ARG A O 1
ATOM 743 N N . GLU A 1 100 ? -12.869 12.714 -7.812 1.00 36.34 100 GLU A N 1
ATOM 744 C CA . GLU A 1 100 ? -12.630 14.013 -7.179 1.00 36.34 100 GLU A CA 1
ATOM 745 C C . GLU A 1 100 ? -13.523 14.268 -5.961 1.00 36.34 100 GLU A C 1
ATOM 747 O O . GLU A 1 100 ? -14.703 13.844 -5.987 1.00 36.34 100 GLU A O 1
#

pLDDT: mean 71.41, std 16.11, range [32.94, 92.56]

InterPro domains:
  IPR024064 FdhE-like superfamily [SSF144020] (7-39)

Radius of gyration: 12.7 Å; Cα contacts (8 Å, |Δi|>4): 166; chains: 1; bounding box: 27×27×31 Å

Sequence (100 aa):
MLPKNAEAGDPIVTCSHCGYYWGYGGTMYRATCPSCGGKVVVSKNHTGIVLSPEEGTVAEVPTGNTDLWRTVSIAIRNGGGEEIADLYSSVTWTHSRIRE

Nearest PDB structures (foldseek):
  6sc8-assembly1_A  TM=9.278E-01  e=2.120E-01  Homo sapiens
  6sc7-assembly1_A  TM=8.492E-01  e=1.524E-01  Homo sapiens
  9egv-assembly1_B  TM=7.593E-01  e=1.106E+00  Homo sapiens
  6sc9-assembly1_A  TM=3.868E-01  e=1.628E-01  Homo sapiens
  5mfd-assembly2_D  TM=5.156E-01  e=4.386E-01  Lambdavirus lambda